Protein AF-A0A355EZF7-F1 (afdb_monomer_lite)

pLDDT: mean 88.78, std 12.79, range [37.41, 97.69]

Structure (mmCIF, N/CA/C/O backbone):
data_AF-A0A355EZF7-F1
#
_entry.id   AF-A0A355EZF7-F1
#
loop_
_atom_site.group_PDB
_atom_site.id
_atom_site.type_symbol
_atom_site.label_atom_id
_atom_site.label_alt_id
_atom_site.label_comp_id
_atom_site.label_asym_id
_atom_site.label_entity_id
_atom_site.label_seq_id
_atom_site.pdbx_PDB_ins_code
_atom_site.Cartn_x
_atom_site.Cartn_y
_atom_site.Cartn_z
_atom_site.occupancy
_atom_site.B_iso_or_equiv
_atom_site.auth_seq_id
_atom_site.auth_comp_id
_atom_site.auth_asym_id
_atom_site.auth_atom_id
_atom_site.pdbx_PDB_model_num
ATOM 1 N N . MET A 1 1 ? -39.436 -15.040 26.594 1.00 37.41 1 MET A N 1
ATOM 2 C CA . MET A 1 1 ? -39.211 -13.764 25.882 1.00 37.41 1 MET A CA 1
ATOM 3 C C . MET A 1 1 ? -37.804 -13.300 26.234 1.00 37.41 1 MET A C 1
ATOM 5 O O . MET A 1 1 ? -37.609 -12.736 27.299 1.00 37.41 1 MET A O 1
ATOM 9 N N . VAL A 1 2 ? -36.809 -13.663 25.421 1.00 39.50 2 VAL A N 1
ATOM 10 C CA . VAL A 1 2 ? -35.401 -13.315 25.671 1.00 39.50 2 VAL A CA 1
ATOM 11 C C . VAL A 1 2 ? -35.146 -11.965 25.011 1.00 39.50 2 VAL A C 1
ATOM 13 O O . VAL A 1 2 ? -35.107 -11.873 23.787 1.00 39.50 2 VAL A O 1
ATOM 16 N N . ARG A 1 3 ? -35.019 -10.908 25.816 1.00 39.41 3 ARG A N 1
ATOM 17 C CA . ARG A 1 3 ? -34.420 -9.651 25.362 1.00 39.41 3 ARG A CA 1
ATOM 18 C C . ARG A 1 3 ? -32.911 -9.886 25.283 1.00 39.41 3 ARG A C 1
ATOM 20 O O . ARG A 1 3 ? -32.218 -9.724 26.275 1.00 39.41 3 ARG A O 1
ATOM 27 N N . SER A 1 4 ? -32.422 -10.337 24.130 1.00 43.06 4 SER A N 1
ATOM 28 C CA . SER A 1 4 ? -31.000 -10.213 23.793 1.00 43.06 4 SER A CA 1
ATOM 29 C C . SER A 1 4 ? -30.785 -8.738 23.464 1.00 43.06 4 SER A C 1
ATOM 31 O O . SER A 1 4 ? -31.175 -8.289 22.386 1.00 43.06 4 SER A O 1
ATOM 33 N N . SER A 1 5 ? -30.307 -7.960 24.437 1.00 43.81 5 SER A N 1
ATOM 34 C CA . SER A 1 5 ? -29.975 -6.556 24.210 1.00 43.81 5 SER A CA 1
ATOM 35 C C . SER A 1 5 ? -28.772 -6.488 23.269 1.00 43.81 5 SER A C 1
ATOM 37 O O . SER A 1 5 ? -27.813 -7.252 23.369 1.00 43.81 5 SER A O 1
ATOM 39 N N . SER A 1 6 ? -28.835 -5.572 22.312 1.00 50.47 6 SER A N 1
ATOM 40 C CA . SER A 1 6 ? -27.721 -5.200 21.439 1.00 50.47 6 SER A CA 1
ATOM 41 C C . SER A 1 6 ? -26.528 -4.608 22.202 1.00 50.47 6 SER A C 1
ATOM 43 O O . SER A 1 6 ? -25.460 -4.463 21.618 1.00 50.47 6 SER A O 1
ATOM 45 N N . GLU A 1 7 ? -26.705 -4.279 23.483 1.00 47.94 7 GLU A N 1
ATOM 46 C CA . GLU A 1 7 ? -25.700 -3.669 24.360 1.00 47.94 7 GLU A CA 1
ATOM 47 C C . GLU A 1 7 ? -24.604 -4.666 24.779 1.00 47.94 7 GLU A C 1
ATOM 49 O O . GLU A 1 7 ? -23.436 -4.295 24.817 1.00 47.94 7 GLU A O 1
ATOM 54 N N . ASP A 1 8 ? -24.932 -5.955 24.937 1.00 47.62 8 ASP A N 1
ATOM 55 C CA . ASP A 1 8 ? -23.973 -7.001 25.349 1.00 47.62 8 ASP A CA 1
ATOM 56 C C . ASP A 1 8 ? -22.977 -7.414 24.244 1.00 47.62 8 ASP A C 1
ATOM 58 O O . ASP A 1 8 ? -22.023 -8.149 24.488 1.00 47.62 8 ASP A O 1
ATOM 62 N N . ARG A 1 9 ? -23.172 -6.966 22.993 1.00 55.12 9 ARG A N 1
ATOM 63 C CA . ARG A 1 9 ? -22.265 -7.308 21.877 1.00 55.12 9 ARG A CA 1
ATOM 64 C C . ARG A 1 9 ? -2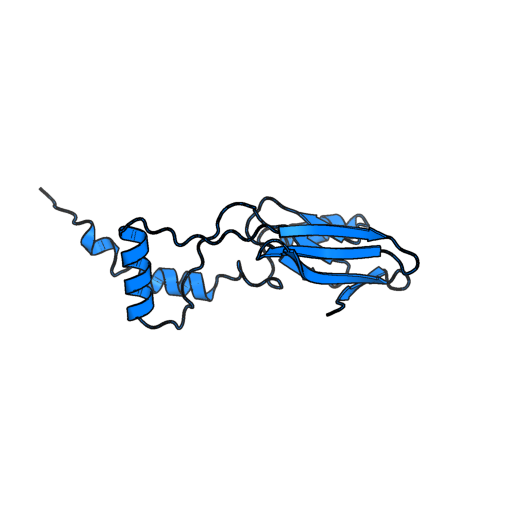1.055 -6.381 21.773 1.00 55.12 9 ARG A C 1
ATOM 66 O O . ARG A 1 9 ? -20.124 -6.718 21.051 1.00 55.12 9 ARG A O 1
ATOM 73 N N . GLY A 1 10 ? -21.078 -5.225 22.439 1.00 54.84 10 GLY A N 1
ATOM 74 C CA . GLY A 1 10 ? -20.039 -4.196 22.332 1.00 54.84 10 GLY A CA 1
ATOM 75 C C . GLY A 1 10 ? -18.798 -4.464 23.183 1.00 54.84 10 GLY A C 1
ATOM 76 O O . GLY A 1 10 ? -17.680 -4.230 22.727 1.00 54.84 10 GLY A O 1
ATOM 77 N N . GLU A 1 11 ? -18.979 -4.976 24.404 1.00 56.78 11 GLU A N 1
ATOM 78 C CA . GLU A 1 11 ? -17.884 -5.087 25.380 1.00 56.78 11 GLU A CA 1
ATOM 79 C C . GLU A 1 11 ? -16.834 -6.148 24.999 1.00 56.78 11 GLU A C 1
ATOM 81 O O . GLU A 1 11 ? -15.650 -5.970 25.275 1.00 56.78 11 GLU A O 1
ATOM 86 N N . ASP A 1 12 ? -17.227 -7.188 24.257 1.00 78.50 12 ASP A N 1
ATOM 87 C CA . ASP A 1 12 ? -16.329 -8.258 23.786 1.00 78.50 12 ASP A CA 1
ATOM 88 C C . ASP A 1 12 ? -15.690 -7.963 22.404 1.00 78.50 12 ASP A C 1
ATOM 90 O O . ASP A 1 12 ? -14.929 -8.767 21.858 1.00 78.50 12 ASP A O 1
ATOM 94 N N . LEU A 1 13 ? -15.982 -6.799 21.800 1.00 89.56 13 LEU A N 1
ATOM 95 C CA . LEU A 1 13 ? -15.416 -6.410 20.499 1.00 89.56 13 LEU A CA 1
ATOM 96 C C . LEU A 1 13 ? -14.044 -5.753 20.620 1.00 89.56 13 LEU A C 1
ATOM 98 O O . LEU A 1 13 ? -13.194 -6.005 19.768 1.00 89.56 13 LEU A O 1
ATOM 102 N N . ILE A 1 14 ? -13.801 -4.942 21.655 1.00 93.44 14 ILE A N 1
ATOM 103 C CA . ILE A 1 14 ? -12.529 -4.211 21.799 1.00 93.44 14 ILE A CA 1
ATOM 104 C C . ILE A 1 14 ? -11.326 -5.170 21.828 1.00 93.44 14 ILE A C 1
ATOM 106 O O . ILE A 1 14 ? -10.391 -4.941 21.060 1.00 93.44 14 ILE A O 1
ATOM 110 N N . PRO A 1 15 ? -11.319 -6.267 22.615 1.00 93.56 15 PRO A N 1
ATOM 111 C CA . PRO A 1 15 ? -10.195 -7.204 22.605 1.00 93.56 15 PRO A CA 1
ATOM 112 C C . PRO A 1 15 ? -9.951 -7.836 21.226 1.00 93.56 15 PRO A C 1
ATOM 114 O O . PRO A 1 15 ? -8.805 -7.952 20.796 1.00 93.56 15 PRO A O 1
ATOM 117 N N . ARG A 1 16 ? -11.020 -8.189 20.496 1.00 92.75 16 ARG A N 1
ATOM 118 C CA . ARG A 1 16 ? -10.919 -8.783 19.151 1.00 92.75 16 ARG A CA 1
ATOM 119 C C . ARG A 1 16 ? -10.413 -7.782 18.120 1.00 92.75 16 ARG A C 1
ATOM 121 O O . ARG A 1 16 ? -9.537 -8.110 17.332 1.00 92.75 16 ARG A O 1
ATOM 128 N N . LEU A 1 17 ? -10.933 -6.557 18.136 1.00 93.38 17 LEU A N 1
ATOM 129 C CA . LEU A 1 17 ? -10.493 -5.499 17.228 1.00 93.38 17 LEU A CA 1
ATOM 130 C C . LEU A 1 17 ? -9.053 -5.067 17.510 1.00 93.38 17 LEU A C 1
ATOM 132 O O . LEU A 1 17 ? -8.329 -4.765 16.568 1.00 93.38 17 LEU A O 1
ATOM 136 N N . ARG A 1 18 ? -8.605 -5.107 18.771 1.00 94.69 18 ARG A N 1
ATOM 137 C CA . ARG A 1 18 ? -7.191 -4.919 19.121 1.00 94.69 18 ARG A CA 1
ATOM 138 C C . ARG A 1 18 ? -6.304 -5.999 18.523 1.00 94.69 18 ARG A C 1
ATOM 140 O O . ARG A 1 18 ? -5.246 -5.666 18.004 1.00 94.69 18 ARG A O 1
ATOM 147 N N . GLN A 1 19 ? -6.732 -7.261 18.573 1.00 93.69 19 GLN A N 1
ATOM 148 C CA . GLN A 1 19 ? -6.001 -8.347 17.923 1.00 93.69 19 GLN A CA 1
ATOM 149 C C . GLN A 1 19 ? -5.928 -8.127 16.408 1.00 93.69 19 GLN A C 1
ATOM 151 O O . GLN A 1 19 ? -4.841 -8.183 15.844 1.00 93.69 19 GLN A O 1
ATOM 156 N N . VAL A 1 20 ? -7.057 -7.797 15.768 1.00 92.44 20 VAL A N 1
ATOM 157 C CA . VAL A 1 20 ? -7.081 -7.480 14.332 1.00 92.44 20 VAL A CA 1
ATOM 158 C C . VAL A 1 20 ? -6.144 -6.315 14.021 1.00 92.44 20 VAL A C 1
ATOM 160 O O . VAL A 1 20 ? -5.318 -6.451 13.137 1.00 92.44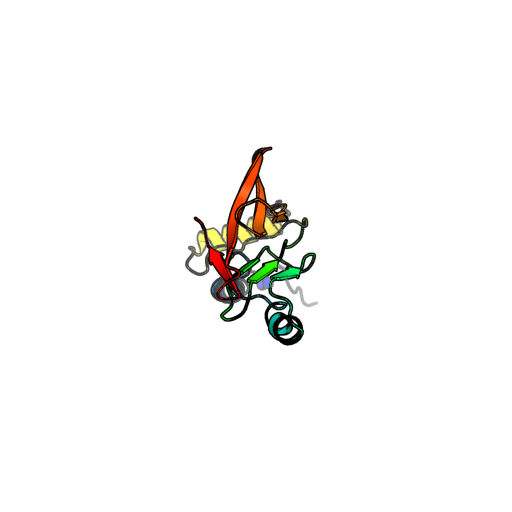 20 VAL A O 1
ATOM 163 N N . SER A 1 21 ? -6.207 -5.211 14.771 1.00 92.81 21 SER A N 1
ATOM 164 C CA . SER A 1 21 ? -5.326 -4.045 14.595 1.00 92.81 21 SER A CA 1
ATOM 165 C C . SER A 1 21 ? -3.842 -4.387 14.783 1.00 92.81 21 SER A C 1
ATOM 167 O O . SER A 1 21 ? -2.995 -3.881 14.056 1.00 92.81 21 SER A O 1
ATOM 169 N N . ALA A 1 22 ? -3.506 -5.289 15.712 1.00 91.62 22 ALA A N 1
ATOM 170 C CA . ALA A 1 22 ? -2.126 -5.732 15.923 1.00 91.62 22 ALA A CA 1
ATOM 171 C C . ALA A 1 22 ? -1.573 -6.554 14.746 1.00 91.62 22 ALA A C 1
ATOM 173 O O . ALA A 1 22 ? -0.366 -6.564 14.516 1.00 91.62 22 ALA A O 1
ATOM 174 N N . GLU A 1 23 ? -2.449 -7.252 14.027 1.00 89.19 23 GLU A N 1
ATOM 175 C CA . GLU A 1 23 ? -2.113 -8.079 12.865 1.00 89.19 23 GLU A CA 1
ATOM 176 C C . GLU A 1 23 ? -2.346 -7.334 11.533 1.00 89.19 23 GLU A C 1
ATOM 178 O O . GLU A 1 23 ? -1.909 -7.797 10.474 1.00 89.19 23 GLU A O 1
ATOM 183 N N . ASP A 1 24 ? -3.025 -6.181 11.564 1.00 84.56 24 ASP A N 1
ATOM 184 C CA . ASP A 1 24 ? -3.448 -5.445 10.378 1.00 84.56 24 ASP A CA 1
ATOM 185 C C . ASP A 1 24 ? -2.286 -4.682 9.737 1.00 84.56 24 ASP A C 1
ATOM 187 O O . ASP A 1 24 ? -2.014 -3.515 10.011 1.00 84.56 24 ASP A O 1
ATOM 191 N N . GLY A 1 25 ? -1.626 -5.345 8.794 1.00 82.56 25 GLY A N 1
ATOM 192 C CA . GLY A 1 25 ? -0.661 -4.715 7.901 1.00 82.56 25 GLY A CA 1
ATOM 193 C C . GLY A 1 25 ? -1.299 -3.932 6.752 1.00 82.56 25 GLY A C 1
ATOM 194 O O . GLY A 1 25 ? -0.568 -3.514 5.856 1.00 82.56 25 GLY A O 1
ATOM 195 N N . SER A 1 26 ? -2.628 -3.750 6.681 1.00 84.88 26 SER A N 1
ATOM 196 C CA . SER A 1 26 ? -3.288 -3.163 5.500 1.00 84.88 26 SER A CA 1
ATOM 197 C C . SER A 1 26 ? -2.741 -1.782 5.158 1.00 84.88 26 SER A C 1
ATOM 199 O O . SER A 1 26 ? -2.447 -1.528 3.992 1.00 84.88 26 SER A O 1
ATOM 201 N N . PHE A 1 27 ? -2.508 -0.928 6.153 1.00 87.31 27 PHE A N 1
ATOM 202 C CA . PHE A 1 27 ? -2.012 0.434 5.934 1.00 87.31 27 PHE A CA 1
ATOM 203 C C . PHE A 1 27 ? -0.482 0.557 5.892 1.00 87.31 27 PHE A C 1
ATOM 205 O O . PHE A 1 27 ? 0.020 1.627 5.541 1.00 87.31 27 PHE A O 1
ATOM 212 N N . ASP A 1 28 ? 0.260 -0.515 6.184 1.00 91.25 28 ASP A N 1
ATOM 213 C CA . ASP A 1 28 ? 1.703 -0.548 5.950 1.00 91.25 28 ASP A CA 1
ATOM 214 C C . ASP A 1 28 ? 1.973 -0.732 4.454 1.00 91.25 28 ASP A C 1
ATOM 216 O O . ASP A 1 28 ? 1.638 -1.753 3.849 1.00 91.25 28 ASP A O 1
ATOM 220 N N . LEU A 1 29 ? 2.594 0.273 3.845 1.00 93.00 29 LEU A N 1
ATOM 221 C CA . LEU A 1 29 ? 2.903 0.289 2.421 1.00 93.00 29 LEU A CA 1
ATOM 222 C C . LEU A 1 29 ? 3.861 -0.837 2.007 1.00 93.00 29 LEU A C 1
ATOM 224 O O . LEU A 1 29 ? 3.807 -1.288 0.863 1.00 93.00 29 LEU A O 1
ATOM 228 N N . PHE A 1 30 ? 4.727 -1.278 2.918 1.00 94.19 30 PHE A N 1
ATOM 229 C CA . PHE A 1 30 ? 5.808 -2.226 2.647 1.00 94.19 30 PHE A CA 1
ATOM 230 C C . PHE A 1 30 ? 5.517 -3.630 3.184 1.00 94.19 30 PHE A C 1
ATOM 232 O O . PHE A 1 30 ? 6.311 -4.540 2.954 1.00 94.19 30 PHE A O 1
ATOM 239 N N . ALA A 1 31 ? 4.382 -3.832 3.856 1.00 92.56 31 ALA A N 1
ATOM 240 C CA . ALA A 1 31 ? 3.936 -5.156 4.269 1.00 92.56 31 ALA A CA 1
ATOM 241 C C . ALA A 1 31 ? 3.357 -5.947 3.082 1.00 92.56 31 ALA A C 1
ATOM 243 O O . ALA A 1 31 ? 2.695 -5.366 2.217 1.00 92.56 31 ALA A O 1
ATOM 244 N N . PRO A 1 32 ? 3.533 -7.278 3.041 1.00 91.88 32 PRO A N 1
ATOM 245 C CA . PRO A 1 32 ? 2.859 -8.116 2.058 1.00 91.88 32 PRO A CA 1
ATOM 246 C C . PRO A 1 32 ? 1.332 -8.064 2.224 1.00 91.88 32 PRO A C 1
ATOM 248 O O . PRO A 1 32 ? 0.800 -7.817 3.304 1.00 91.88 32 PRO A O 1
ATOM 251 N N . ASP A 1 33 ? 0.620 -8.343 1.138 1.00 91.00 33 ASP A N 1
ATOM 252 C CA . ASP A 1 33 ? -0.834 -8.506 1.105 1.00 91.00 33 ASP A CA 1
ATOM 253 C C . ASP A 1 33 ? -1.238 -9.894 0.577 1.00 91.00 33 ASP A C 1
ATOM 255 O O . ASP A 1 33 ? -0.409 -10.721 0.188 1.00 91.00 33 ASP A O 1
ATOM 259 N N . ALA A 1 34 ? -2.547 -10.155 0.521 1.00 89.00 34 ALA A N 1
ATOM 260 C CA . ALA A 1 34 ? -3.085 -11.417 0.011 1.00 89.00 34 ALA A CA 1
ATOM 261 C C . ALA A 1 34 ? -2.696 -11.713 -1.452 1.00 89.00 34 ALA A C 1
ATOM 263 O O . ALA A 1 34 ? -2.688 -12.876 -1.861 1.00 89.00 34 ALA A O 1
ATOM 264 N N . CYS A 1 35 ? -2.379 -10.681 -2.236 1.00 90.81 35 CYS A N 1
ATOM 265 C CA . CYS A 1 35 ? -2.003 -10.788 -3.640 1.00 90.81 35 CYS A CA 1
ATOM 266 C C . CYS A 1 35 ? -0.506 -11.072 -3.828 1.00 90.81 35 CYS A C 1
ATOM 268 O O . CYS A 1 35 ? -0.126 -11.719 -4.806 1.00 90.81 35 CYS A O 1
ATOM 270 N N . THR A 1 36 ? 0.327 -10.694 -2.856 1.00 92.12 36 THR A N 1
ATOM 271 C CA . THR A 1 36 ? 1.785 -10.883 -2.866 1.00 92.12 36 THR A CA 1
ATOM 272 C C . THR A 1 36 ? 2.176 -12.340 -3.133 1.00 92.12 36 THR A C 1
ATOM 274 O O . THR A 1 36 ? 3.122 -12.603 -3.872 1.00 92.12 36 THR A O 1
ATOM 277 N N . ARG A 1 37 ? 1.397 -13.309 -2.630 1.00 93.06 37 ARG A N 1
ATOM 278 C CA . ARG A 1 37 ? 1.637 -14.750 -2.848 1.00 93.06 37 ARG A CA 1
ATOM 279 C C . ARG A 1 37 ? 1.635 -15.182 -4.320 1.00 93.06 37 ARG A C 1
ATOM 281 O O . ARG A 1 37 ? 2.201 -16.219 -4.645 1.00 93.06 37 ARG A O 1
ATOM 288 N N . TRP A 1 38 ? 0.985 -14.424 -5.204 1.00 93.31 38 TRP A N 1
ATOM 289 C CA . TRP A 1 38 ? 0.906 -14.732 -6.635 1.00 93.31 38 TRP A CA 1
ATOM 290 C C . TRP A 1 38 ? 2.030 -14.089 -7.443 1.00 93.31 38 TRP A C 1
ATOM 292 O O . TRP A 1 38 ? 2.250 -14.479 -8.585 1.00 93.31 38 TRP A O 1
ATOM 302 N N . VAL A 1 39 ? 2.748 -13.120 -6.872 1.00 95.12 39 VAL A N 1
ATOM 303 C CA . VAL A 1 39 ? 3.784 -12.364 -7.581 1.00 95.12 39 VAL A CA 1
ATOM 304 C C . VAL A 1 39 ? 4.900 -13.264 -8.134 1.00 95.12 39 VAL A C 1
ATOM 306 O O . VAL A 1 39 ? 5.208 -13.109 -9.319 1.00 95.12 39 VAL A O 1
ATOM 309 N N . PRO A 1 40 ? 5.444 -14.254 -7.388 1.00 95.25 40 PRO A N 1
ATOM 310 C CA . PRO A 1 40 ? 6.488 -15.141 -7.911 1.00 95.25 40 PRO A CA 1
ATOM 311 C C . PRO A 1 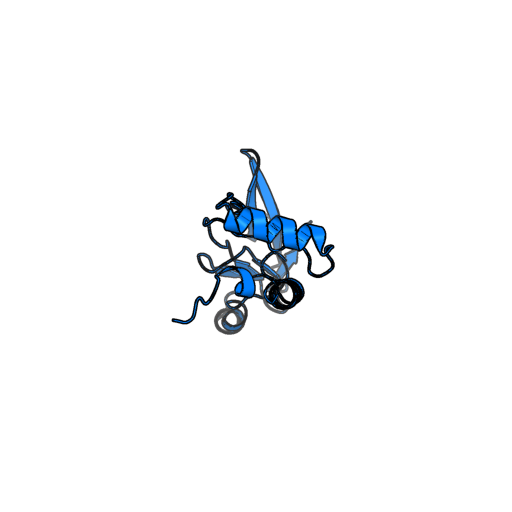40 ? 6.120 -15.821 -9.237 1.00 95.25 40 PRO A C 1
ATOM 313 O O . PRO A 1 40 ? 6.956 -15.920 -10.127 1.00 95.25 40 PRO A O 1
ATOM 316 N N . LEU A 1 41 ? 4.843 -16.174 -9.436 1.00 95.81 41 LEU A N 1
ATOM 317 C CA . LEU A 1 41 ? 4.351 -16.806 -10.666 1.00 95.81 41 LEU A CA 1
ATOM 318 C C . LEU A 1 41 ? 4.601 -15.958 -11.928 1.00 95.81 41 LEU A C 1
ATOM 320 O O . LEU A 1 41 ? 4.828 -16.507 -13.012 1.00 95.81 41 LEU A O 1
ATOM 324 N N . PHE A 1 42 ? 4.499 -14.634 -11.798 1.00 96.12 42 PHE A N 1
ATOM 325 C CA . PHE A 1 42 ? 4.738 -13.684 -12.885 1.00 96.12 42 PHE A CA 1
ATOM 326 C C . PHE A 1 42 ? 6.232 -13.421 -13.069 1.00 96.12 42 PHE A C 1
ATOM 328 O O . PHE A 1 42 ? 6.706 -13.362 -14.204 1.00 96.12 42 PHE A O 1
ATOM 335 N N . LEU A 1 43 ? 6.973 -13.316 -11.963 1.00 94.12 43 LEU A N 1
ATOM 336 C CA . LEU A 1 43 ? 8.422 -13.109 -11.983 1.00 94.12 43 LEU A CA 1
ATOM 337 C C . LEU A 1 43 ? 9.148 -14.290 -12.642 1.00 94.12 43 LEU A C 1
ATOM 339 O O . LEU A 1 43 ? 10.008 -14.098 -13.500 1.00 94.12 43 LEU A O 1
ATOM 343 N N . ASP A 1 44 ? 8.722 -15.518 -12.345 1.00 94.56 44 ASP A N 1
ATOM 344 C CA . ASP A 1 44 ? 9.249 -16.740 -12.962 1.00 94.56 44 ASP A CA 1
ATOM 345 C C . ASP A 1 44 ? 8.951 -16.830 -14.468 1.00 94.56 44 ASP A C 1
ATOM 347 O O . ASP A 1 44 ? 9.623 -17.558 -15.198 1.00 94.56 44 ASP A O 1
ATOM 351 N N . ARG A 1 45 ? 7.975 -16.057 -14.961 1.00 95.62 45 ARG A N 1
ATOM 352 C CA . ARG A 1 45 ? 7.658 -15.912 -16.393 1.00 95.62 45 ARG A CA 1
ATOM 353 C C . ARG A 1 45 ? 8.375 -14.736 -17.060 1.00 95.62 45 ARG A C 1
ATOM 355 O O . ARG A 1 45 ? 8.090 -14.432 -18.216 1.00 95.62 45 ARG A O 1
ATOM 362 N N . GLY A 1 46 ? 9.311 -14.096 -16.361 1.00 93.69 46 GLY A N 1
ATOM 363 C CA . GLY A 1 46 ? 10.160 -13.036 -16.901 1.00 93.69 46 GLY A CA 1
ATOM 364 C C . GLY A 1 46 ? 9.621 -11.620 -16.716 1.00 93.69 46 GLY A C 1
ATOM 365 O O . GLY A 1 46 ? 10.182 -10.694 -17.300 1.00 93.69 46 GLY A O 1
ATOM 366 N N . ALA A 1 47 ? 8.563 -11.425 -15.923 1.00 95.06 47 ALA A N 1
ATOM 367 C CA . ALA A 1 47 ? 8.178 -10.084 -15.498 1.00 95.06 47 ALA A CA 1
ATOM 368 C C . ALA A 1 47 ? 9.185 -9.544 -14.471 1.00 95.06 47 ALA A C 1
ATOM 370 O O . ALA A 1 47 ? 9.614 -10.271 -13.583 1.00 95.06 47 ALA A O 1
ATOM 371 N N . ASP A 1 48 ? 9.513 -8.255 -14.555 1.00 95.06 48 ASP A N 1
ATOM 372 C CA . ASP A 1 48 ? 10.341 -7.573 -13.547 1.00 95.06 48 ASP A CA 1
ATOM 373 C C . ASP A 1 48 ? 9.504 -6.662 -12.634 1.00 95.06 48 ASP A C 1
ATOM 375 O O . ASP A 1 48 ? 9.955 -6.265 -11.563 1.00 95.06 48 ASP A O 1
ATOM 379 N N . LEU A 1 49 ? 8.284 -6.317 -13.052 1.00 97.00 49 LEU A N 1
ATOM 380 C CA . LEU A 1 49 ? 7.331 -5.479 -12.326 1.00 97.00 49 LEU A CA 1
ATOM 381 C C . LEU A 1 49 ? 5.937 -6.093 -12.440 1.00 97.00 49 LEU A C 1
ATOM 383 O O . LEU A 1 49 ? 5.455 -6.346 -13.544 1.00 97.00 49 LEU A O 1
ATOM 387 N N . VAL A 1 50 ? 5.279 -6.280 -11.301 1.00 96.94 50 VAL A N 1
ATOM 388 C CA . VAL A 1 50 ? 3.885 -6.713 -11.215 1.00 96.94 50 VAL A CA 1
ATOM 389 C C . VAL A 1 50 ? 3.074 -5.588 -10.597 1.00 96.94 50 VAL A C 1
ATOM 391 O O . VAL A 1 50 ? 3.338 -5.168 -9.472 1.00 96.94 50 VAL A O 1
ATOM 394 N N . VAL A 1 51 ? 2.085 -5.105 -11.347 1.00 96.44 51 VAL A N 1
ATOM 395 C CA . VAL A 1 51 ? 1.141 -4.088 -10.885 1.00 96.44 51 VAL A CA 1
ATOM 396 C C . VAL A 1 51 ? -0.225 -4.730 -10.707 1.00 96.44 51 VAL A C 1
ATOM 398 O O . VAL A 1 51 ? -0.751 -5.340 -11.637 1.00 96.44 51 VAL A O 1
ATOM 401 N N . MET A 1 52 ? -0.801 -4.580 -9.520 1.00 94.31 52 MET A N 1
ATOM 402 C CA . MET A 1 52 ? -2.177 -4.964 -9.216 1.00 94.31 52 MET A CA 1
ATOM 403 C C . MET A 1 52 ? -2.973 -3.756 -8.721 1.00 94.31 52 MET A C 1
ATOM 405 O O . MET A 1 52 ? -2.420 -2.691 -8.449 1.00 94.31 52 MET A O 1
ATOM 409 N N . GLY A 1 53 ? -4.286 -3.921 -8.631 1.00 88.38 53 GLY A N 1
ATOM 410 C CA . GLY A 1 53 ? -5.203 -2.918 -8.106 1.00 88.38 53 GLY A CA 1
ATOM 411 C C . GLY A 1 53 ? -6.520 -3.566 -7.707 1.00 88.38 53 GLY A C 1
ATOM 412 O O . GLY A 1 53 ? -6.657 -4.787 -7.785 1.00 88.38 53 GLY A O 1
ATOM 413 N N . HIS A 1 54 ? -7.494 -2.751 -7.299 1.00 79.06 54 HIS A N 1
ATOM 414 C CA . HIS A 1 54 ? -8.849 -3.150 -6.886 1.00 79.06 54 HIS A CA 1
ATOM 415 C C . HIS A 1 54 ? -8.928 -3.928 -5.556 1.00 79.06 54 HIS A C 1
ATOM 417 O O . HIS A 1 54 ? -9.951 -3.873 -4.875 1.00 79.06 54 HIS A O 1
ATOM 423 N N . THR A 1 55 ? -7.860 -4.607 -5.136 1.00 67.62 55 THR A N 1
ATOM 424 C CA . THR A 1 55 ? -7.868 -5.538 -4.001 1.00 67.62 55 THR A CA 1
ATOM 425 C C . THR A 1 55 ? -7.162 -4.965 -2.766 1.00 67.62 55 THR A C 1
ATOM 427 O O . THR A 1 55 ? -6.019 -5.325 -2.495 1.00 67.62 55 THR A O 1
ATOM 430 N N . HIS A 1 56 ? -7.873 -4.136 -1.989 1.00 75.88 56 HIS A N 1
ATOM 431 C CA . HIS A 1 56 ? -7.487 -3.605 -0.660 1.00 75.88 56 HIS A CA 1
ATOM 432 C C . HIS A 1 56 ? -6.697 -2.281 -0.668 1.00 75.88 56 HIS A C 1
ATOM 434 O O . HIS A 1 56 ? -7.031 -1.367 -1.415 1.00 75.88 56 HIS A O 1
ATOM 440 N N . ALA A 1 57 ? -5.722 -2.138 0.233 1.00 88.31 57 ALA A N 1
ATOM 441 C CA . ALA A 1 57 ? -4.882 -0.963 0.412 1.00 88.31 57 ALA A CA 1
ATOM 442 C C . ALA A 1 57 ? -3.653 -0.995 -0.510 1.00 88.31 57 ALA A C 1
ATOM 444 O O . ALA A 1 57 ? -3.246 -2.049 -0.999 1.00 88.31 57 ALA A O 1
ATOM 445 N N . ALA A 1 58 ? -3.073 0.176 -0.754 1.00 94.75 58 ALA A N 1
ATOM 446 C CA . ALA A 1 58 ? -1.936 0.326 -1.649 1.00 94.75 58 ALA A CA 1
ATOM 447 C C . ALA A 1 58 ? -0.662 -0.313 -1.074 1.00 94.75 58 ALA A C 1
ATOM 449 O O . ALA A 1 58 ? -0.407 -0.201 0.125 1.00 94.75 58 ALA A O 1
ATOM 450 N N . LYS A 1 59 ? 0.147 -0.944 -1.934 1.00 95.75 59 LYS A N 1
ATOM 451 C CA . LYS A 1 59 ? 1.385 -1.652 -1.562 1.00 95.75 59 LYS A CA 1
ATOM 452 C C . LYS A 1 59 ? 2.534 -1.300 -2.490 1.00 95.75 59 LYS A C 1
ATOM 454 O O . LYS A 1 59 ? 2.337 -1.113 -3.690 1.00 95.75 59 LYS A O 1
ATOM 459 N N . ALA A 1 60 ? 3.735 -1.252 -1.933 1.00 96.69 60 ALA A N 1
ATOM 460 C CA . ALA A 1 60 ? 4.975 -1.041 -2.655 1.00 96.69 60 ALA A CA 1
ATOM 461 C C . ALA A 1 60 ? 6.065 -1.953 -2.089 1.00 96.69 60 ALA A C 1
ATOM 463 O O . ALA A 1 60 ? 6.849 -1.558 -1.233 1.00 96.69 60 ALA A O 1
ATOM 464 N N . LEU A 1 61 ? 6.101 -3.199 -2.550 1.00 95.19 61 LEU A N 1
ATOM 465 C CA . LEU A 1 61 ? 6.964 -4.233 -1.994 1.00 95.19 61 LEU A CA 1
ATOM 466 C C . LEU A 1 61 ? 8.119 -4.543 -2.961 1.00 95.19 61 LEU A C 1
ATOM 468 O O . LEU A 1 61 ? 7.891 -5.171 -4.002 1.00 95.19 61 LEU A O 1
ATOM 472 N N . PRO A 1 62 ? 9.362 -4.128 -2.649 1.00 93.62 62 PRO A N 1
ATOM 473 C CA . PRO A 1 62 ? 10.526 -4.628 -3.366 1.00 93.62 62 PRO A CA 1
ATOM 474 C C . PRO A 1 62 ? 10.721 -6.113 -3.039 1.00 93.62 62 PRO A C 1
ATOM 476 O O . PRO A 1 62 ? 10.605 -6.525 -1.886 1.00 93.62 62 PRO A O 1
ATOM 479 N N . LEU A 1 63 ? 11.018 -6.914 -4.058 1.00 91.56 63 LEU A N 1
ATOM 480 C CA . LEU A 1 63 ? 11.274 -8.346 -3.927 1.00 91.56 63 LEU A CA 1
ATOM 481 C C . LEU A 1 63 ? 12.717 -8.640 -4.333 1.00 91.56 63 LEU A C 1
ATOM 483 O O . LEU A 1 63 ? 13.337 -7.851 -5.044 1.00 91.56 63 LEU A O 1
ATOM 487 N N . GLU A 1 64 ? 13.239 -9.804 -3.941 1.00 86.88 64 GLU A N 1
ATOM 488 C CA . GLU A 1 64 ? 14.584 -10.238 -4.354 1.00 86.88 64 GLU A CA 1
ATOM 489 C C . GLU A 1 64 ? 14.760 -10.205 -5.879 1.00 86.88 64 GLU A C 1
ATOM 491 O O . GLU A 1 64 ? 15.836 -9.898 -6.385 1.00 86.88 64 GLU A O 1
ATOM 496 N N . ARG A 1 65 ? 13.685 -10.512 -6.617 1.00 86.81 65 ARG A N 1
ATOM 497 C CA . ARG A 1 65 ? 13.667 -10.573 -8.081 1.00 86.81 65 ARG A CA 1
ATOM 498 C C . ARG A 1 65 ? 12.473 -9.819 -8.654 1.00 86.81 65 ARG A C 1
ATOM 500 O O . ARG A 1 65 ? 11.570 -10.431 -9.204 1.00 86.81 65 ARG A O 1
ATOM 507 N N . GLY A 1 66 ? 12.458 -8.497 -8.516 1.00 94.00 66 GLY A N 1
ATOM 508 C CA . GLY A 1 66 ? 11.462 -7.634 -9.155 1.00 94.00 66 GLY A CA 1
ATOM 509 C C . GLY A 1 66 ? 10.782 -6.674 -8.187 1.00 94.00 66 GLY A C 1
ATOM 510 O O . GLY A 1 66 ? 11.250 -6.440 -7.073 1.00 94.00 66 GLY A O 1
ATOM 511 N N . LEU A 1 67 ? 9.669 -6.098 -8.627 1.00 97.00 67 LEU A N 1
ATOM 512 C CA . LEU A 1 67 ? 8.888 -5.142 -7.848 1.00 97.00 67 LEU A CA 1
ATOM 513 C C . LEU A 1 67 ? 7.404 -5.492 -7.903 1.00 97.00 67 LEU A C 1
ATOM 515 O O . LEU A 1 67 ? 6.858 -5.748 -8.976 1.00 97.00 67 LEU A O 1
ATOM 519 N N . TYR A 1 68 ? 6.751 -5.464 -6.745 1.00 96.94 68 TYR A N 1
ATOM 520 C CA . TYR A 1 68 ? 5.303 -5.553 -6.633 1.00 96.94 68 TYR A CA 1
ATOM 521 C C . TYR A 1 68 ? 4.728 -4.206 -6.207 1.00 96.94 68 TYR A C 1
ATOM 523 O O . TYR A 1 68 ? 5.070 -3.689 -5.144 1.00 96.94 68 TYR A O 1
ATOM 531 N N . LEU A 1 69 ? 3.831 -3.656 -7.024 1.00 97.44 69 LEU A N 1
ATOM 532 C CA . LEU A 1 69 ? 3.028 -2.494 -6.663 1.00 97.44 69 LEU A CA 1
ATOM 533 C C . LEU A 1 69 ? 1.543 -2.867 -6.688 1.00 97.44 69 LEU A C 1
ATOM 535 O O . LEU A 1 69 ? 1.060 -3.457 -7.653 1.00 97.44 69 LEU A O 1
ATOM 539 N N . ASN A 1 70 ? 0.805 -2.469 -5.659 1.00 95.88 70 ASN A N 1
ATOM 540 C CA . ASN A 1 70 ? -0.652 -2.517 -5.631 1.00 95.88 70 ASN A CA 1
ATOM 541 C C . ASN A 1 70 ? -1.173 -1.083 -5.537 1.00 95.88 70 ASN A C 1
ATOM 543 O O . ASN A 1 70 ? -0.830 -0.364 -4.599 1.00 95.88 70 ASN A O 1
ATOM 547 N N . SER A 1 71 ? -2.007 -0.662 -6.486 1.00 95.25 71 SER A N 1
ATOM 548 C CA . SER A 1 71 ? -2.657 0.653 -6.454 1.00 95.25 71 SER A CA 1
ATOM 549 C C . SER A 1 71 ? -3.784 0.744 -5.424 1.00 95.25 71 SER A C 1
ATOM 551 O O . SER A 1 71 ? -4.475 1.752 -5.384 1.00 95.25 71 SER A O 1
ATOM 553 N N . GLY A 1 72 ? -4.056 -0.323 -4.673 1.00 93.00 72 GLY A N 1
ATOM 554 C CA . GLY A 1 72 ? -5.151 -0.392 -3.720 1.00 93.00 72 GLY A CA 1
ATOM 555 C C . GLY A 1 72 ? -6.527 -0.215 -4.368 1.00 93.00 72 GLY A C 1
ATOM 556 O O . GLY A 1 72 ? -6.766 -0.583 -5.524 1.00 93.00 72 GLY A O 1
ATOM 557 N N . SER A 1 73 ? -7.442 0.351 -3.588 1.00 88.75 73 SER A N 1
ATOM 558 C CA . SER A 1 73 ? -8.822 0.646 -3.947 1.00 88.75 73 SER A CA 1
ATOM 559 C C . SER A 1 73 ? -9.086 2.139 -3.799 1.00 88.75 73 SER A C 1
ATOM 561 O O . SER A 1 73 ? -8.489 2.815 -2.967 1.00 88.75 73 SER A O 1
ATOM 563 N N . TRP A 1 74 ? -10.013 2.652 -4.604 1.00 86.94 74 TRP A N 1
ATOM 564 C CA . TRP A 1 74 ? -10.535 4.014 -4.458 1.00 86.94 74 TRP A CA 1
ATOM 565 C C . TRP A 1 74 ? -11.751 4.068 -3.526 1.00 86.94 74 TRP A C 1
ATOM 567 O O . TRP A 1 74 ? -12.329 5.131 -3.304 1.00 86.94 74 TRP A O 1
ATOM 577 N N . GLY A 1 75 ? -12.146 2.916 -2.977 1.00 87.81 75 GLY A N 1
ATOM 578 C CA . GLY A 1 75 ? -13.063 2.853 -1.853 1.00 87.81 75 GLY A CA 1
ATOM 579 C C . GLY A 1 75 ? -12.449 3.477 -0.602 1.00 87.81 75 GLY A C 1
ATOM 580 O O . GLY A 1 75 ? -11.233 3.606 -0.466 1.00 87.81 75 GLY A O 1
ATOM 581 N N . ARG A 1 76 ? -13.317 3.856 0.332 1.00 88.31 76 ARG A N 1
ATOM 582 C CA . ARG A 1 76 ? -12.892 4.384 1.626 1.00 88.31 76 ARG A CA 1
ATOM 583 C C . ARG A 1 76 ? -12.470 3.237 2.525 1.00 88.31 76 ARG A C 1
ATOM 585 O O . ARG A 1 76 ? -13.169 2.227 2.601 1.00 88.31 76 ARG A O 1
ATOM 592 N N . LEU A 1 77 ? -11.342 3.4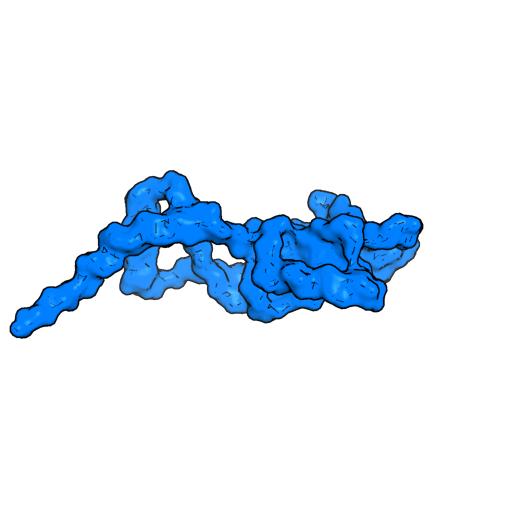02 3.197 1.00 88.44 77 LEU A N 1
ATOM 593 C CA . LEU A 1 77 ? -10.798 2.419 4.123 1.00 88.44 77 LEU A CA 1
ATOM 594 C C . LEU A 1 77 ? -11.056 2.888 5.550 1.00 88.44 77 LEU A C 1
ATOM 596 O O . LEU A 1 77 ? -10.882 4.063 5.843 1.00 88.44 77 LEU A O 1
ATOM 600 N N . LEU A 1 78 ? -11.475 1.983 6.428 1.00 91.12 78 LEU A N 1
ATOM 601 C CA . LEU A 1 78 ? -11.691 2.286 7.839 1.00 91.12 78 LEU A CA 1
ATOM 602 C C . LEU A 1 78 ? -10.431 1.904 8.626 1.00 91.12 78 LEU A C 1
ATOM 604 O O . LEU A 1 78 ? -10.224 0.708 8.842 1.00 91.12 78 LEU A O 1
ATOM 608 N N . PRO A 1 79 ? -9.579 2.861 9.031 1.00 90.81 79 PRO A N 1
ATOM 609 C CA . PRO A 1 79 ? -8.470 2.550 9.915 1.00 90.81 79 PRO A CA 1
ATOM 610 C C . PRO A 1 79 ? -9.008 2.190 11.300 1.00 90.81 79 PRO A C 1
ATOM 612 O O . PRO A 1 79 ? -9.866 2.881 11.856 1.00 90.81 79 PRO A O 1
ATOM 615 N N . LEU A 1 80 ? -8.501 1.097 11.861 1.00 93.56 80 LEU A N 1
ATOM 616 C CA . LEU A 1 80 ? -8.704 0.804 13.273 1.00 93.56 80 LEU A CA 1
ATOM 617 C C . LEU A 1 80 ? -7.755 1.674 14.112 1.00 93.56 80 LEU A C 1
ATOM 619 O O . LEU A 1 80 ? -6.653 1.982 13.651 1.00 93.56 80 LEU A O 1
ATOM 623 N N . PRO A 1 81 ? -8.132 2.034 15.353 1.00 95.12 81 PRO A N 1
ATOM 624 C CA . PRO A 1 81 ? -7.170 2.536 16.325 1.00 95.12 81 PRO A CA 1
ATOM 625 C C . PRO A 1 81 ? -5.982 1.579 16.462 1.00 95.12 81 PRO A C 1
ATOM 627 O O . PRO A 1 81 ? -6.136 0.363 16.296 1.00 95.12 81 PRO A O 1
ATOM 630 N N . GLU A 1 82 ? -4.805 2.111 16.796 1.00 94.38 82 GLU A N 1
ATOM 631 C CA . GLU A 1 82 ? -3.635 1.278 17.084 1.00 94.38 82 GLU A CA 1
ATOM 632 C C . GLU A 1 82 ? -3.956 0.268 18.196 1.00 94.38 82 GLU A C 1
ATOM 634 O O . GLU A 1 82 ? -4.694 0.557 19.143 1.00 94.38 82 GLU A O 1
ATOM 639 N N . SER A 1 83 ? -3.394 -0.938 18.112 1.00 94.38 83 SER A N 1
ATOM 640 C CA . SER A 1 83 ? -3.677 -2.005 19.082 1.00 94.38 83 SER A CA 1
ATOM 641 C C . SER A 1 83 ? -3.355 -1.596 20.526 1.00 94.38 83 SER A C 1
ATOM 643 O O . SER A 1 83 ? -4.079 -1.972 21.453 1.00 94.38 83 SER A O 1
ATOM 645 N N . ALA A 1 84 ? -2.320 -0.769 20.703 1.00 94.94 84 ALA A N 1
ATOM 646 C CA . ALA A 1 84 ? -1.882 -0.210 21.980 1.00 94.94 84 ALA A CA 1
ATOM 647 C C . ALA A 1 84 ? -2.676 1.032 22.436 1.00 94.94 84 ALA A C 1
ATOM 649 O O . ALA A 1 84 ? -2.432 1.529 23.537 1.00 94.94 84 ALA A O 1
ATOM 650 N N . ALA A 1 85 ? -3.623 1.526 21.630 1.00 96.38 85 ALA A N 1
ATOM 651 C CA . ALA A 1 85 ? -4.450 2.676 21.978 1.00 96.38 85 ALA A CA 1
ATOM 652 C C . ALA 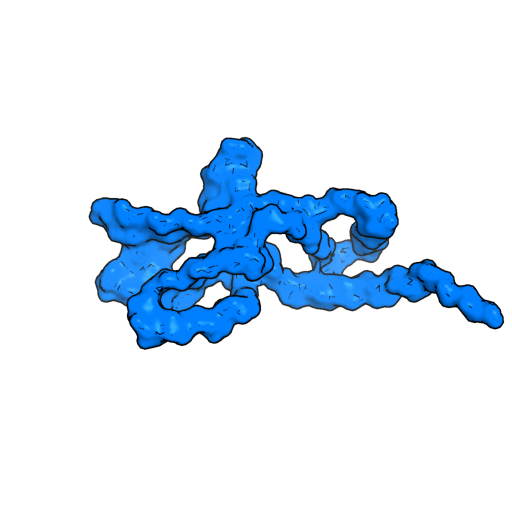A 1 85 ? -5.253 2.428 23.265 1.00 96.38 85 ALA A C 1
ATOM 654 O O . ALA A 1 85 ? -5.649 1.299 23.606 1.00 96.38 85 ALA A O 1
ATOM 655 N N . SER A 1 86 ? -5.512 3.514 23.986 1.00 96.25 86 SER A N 1
ATOM 656 C CA . SER A 1 86 ? -6.217 3.494 25.262 1.00 96.25 86 SER A CA 1
ATOM 657 C C . SER A 1 86 ? -7.631 2.926 25.117 1.00 96.25 86 SER A C 1
ATOM 659 O O . SER A 1 86 ? -8.257 2.973 24.059 1.00 96.25 86 SER A O 1
ATOM 661 N N . GLU A 1 87 ? -8.180 2.382 26.204 1.00 93.94 87 GLU A N 1
ATOM 662 C CA . GLU A 1 87 ? -9.556 1.870 26.188 1.00 93.94 87 GLU A CA 1
ATOM 663 C C . GLU A 1 87 ? -10.581 2.970 25.857 1.00 93.94 87 GLU A C 1
ATOM 665 O O . GLU A 1 87 ? -11.586 2.703 25.201 1.00 93.94 87 GLU A O 1
ATOM 670 N N . GLY A 1 88 ? -10.303 4.216 26.260 1.00 95.25 88 GLY A N 1
ATOM 671 C CA . GLY A 1 88 ? -11.127 5.376 25.925 1.00 95.25 88 GLY A CA 1
ATOM 672 C C . GLY A 1 88 ? -11.189 5.648 24.420 1.00 95.25 88 GLY A C 1
ATOM 673 O O . GLY A 1 88 ? -12.277 5.882 23.901 1.00 95.25 88 GLY A O 1
ATOM 674 N N . GLU A 1 89 ? -10.062 5.550 23.711 1.00 96.06 89 GLU A N 1
ATOM 675 C CA . GLU A 1 89 ? -10.016 5.704 22.247 1.00 96.06 89 GLU A CA 1
ATOM 676 C C . GLU A 1 89 ? -10.823 4.613 21.541 1.00 96.06 89 GLU A C 1
ATOM 678 O O . GLU A 1 89 ? -11.619 4.908 20.652 1.00 96.06 89 GLU A O 1
ATOM 683 N N . TRP A 1 90 ? -10.697 3.362 21.988 1.00 95.19 90 TRP A N 1
ATOM 684 C CA . TRP A 1 90 ? -11.480 2.249 21.447 1.00 95.19 90 TRP A CA 1
ATOM 685 C C . TRP A 1 90 ? -12.985 2.408 21.688 1.00 95.19 90 TRP A C 1
ATOM 687 O O . TRP A 1 90 ? -13.785 2.182 20.778 1.00 95.19 90 TRP A O 1
ATOM 697 N N . LYS A 1 91 ? -13.386 2.830 22.893 1.00 94.19 91 LYS A N 1
ATOM 698 C CA . LYS A 1 91 ? -14.795 3.124 23.204 1.00 94.19 91 LYS A CA 1
ATOM 699 C C . LYS A 1 91 ? -15.324 4.285 22.365 1.00 94.19 91 LYS A C 1
ATOM 701 O O . LYS A 1 91 ? -16.438 4.191 21.857 1.00 94.19 91 LYS A O 1
ATOM 706 N N . GLY A 1 92 ? -14.525 5.337 22.186 1.00 95.00 92 GLY A N 1
ATOM 707 C CA . GLY A 1 92 ? -14.855 6.469 21.320 1.00 95.00 92 GLY A CA 1
ATOM 708 C C . GLY A 1 92 ? -15.074 6.036 19.871 1.00 95.00 92 GLY A C 1
ATOM 709 O O . GLY A 1 92 ? -16.129 6.311 19.308 1.00 95.00 92 GLY A O 1
ATOM 710 N N . PHE A 1 93 ? -14.141 5.264 19.309 1.00 95.06 93 PHE A N 1
ATOM 711 C CA . PHE A 1 93 ? -14.250 4.706 17.959 1.00 95.06 93 PHE A CA 1
ATOM 712 C C . PHE A 1 93 ? -15.536 3.887 17.764 1.00 95.06 93 PHE A C 1
ATOM 714 O O . PHE A 1 93 ? -16.263 4.090 16.792 1.00 95.06 93 PHE A O 1
ATOM 721 N N . LEU A 1 94 ? -15.856 2.983 18.697 1.00 94.19 94 LEU A N 1
ATOM 722 C CA . LEU A 1 94 ? -17.079 2.178 18.619 1.00 94.19 94 LEU A CA 1
ATOM 723 C C . LEU A 1 94 ? -18.349 3.021 18.769 1.00 94.19 94 LEU A C 1
ATOM 725 O O . LEU A 1 94 ? -19.336 2.751 18.084 1.00 94.19 94 LEU A O 1
ATOM 729 N N . ALA A 1 95 ? -18.333 4.037 19.635 1.00 93.69 95 ALA A N 1
ATOM 730 C CA . ALA A 1 95 ? -19.451 4.962 19.789 1.00 93.69 95 ALA A CA 1
ATOM 731 C C . ALA A 1 95 ? -19.697 5.761 18.500 1.00 93.69 95 ALA A C 1
ATOM 733 O O . ALA A 1 95 ? -20.843 5.892 18.069 1.00 93.69 95 ALA A O 1
ATOM 734 N N . ASP A 1 96 ? -18.633 6.231 17.848 1.00 95.00 96 ASP A N 1
ATOM 735 C CA . ASP A 1 96 ? -18.719 6.936 16.570 1.00 95.00 96 ASP A CA 1
ATOM 736 C C . ASP A 1 96 ? -19.220 6.023 15.446 1.00 95.00 96 ASP A C 1
ATOM 738 O O . ASP A 1 96 ? -20.110 6.417 14.687 1.00 95.00 96 ASP A O 1
ATOM 742 N N . LEU A 1 97 ? -18.729 4.780 15.382 1.00 92.56 97 LEU A N 1
ATOM 743 C CA . LEU A 1 97 ? -19.210 3.778 14.430 1.00 92.56 97 LEU A CA 1
ATOM 744 C C . LEU A 1 97 ? -20.701 3.472 14.646 1.00 92.56 97 LEU A C 1
ATOM 746 O O . LEU A 1 97 ? -21.468 3.410 13.686 1.00 92.56 97 LEU A O 1
ATOM 750 N N . HIS A 1 98 ? -21.133 3.323 15.902 1.00 91.81 98 HIS A N 1
ATOM 751 C CA . HIS A 1 98 ? -22.535 3.080 16.249 1.00 91.81 98 HIS A CA 1
ATOM 752 C C . HIS A 1 98 ? -23.436 4.271 15.908 1.00 91.81 98 HIS A C 1
ATOM 754 O O . HIS A 1 98 ? -24.558 4.091 15.438 1.00 91.81 98 HIS A O 1
ATOM 760 N N . ALA A 1 99 ? -22.930 5.491 16.089 1.00 95.12 99 ALA A N 1
ATOM 761 C CA . ALA A 1 99 ? -23.611 6.718 15.697 1.00 95.12 99 ALA A CA 1
ATOM 762 C C . ALA A 1 99 ? -23.649 6.933 14.169 1.00 95.12 99 ALA A C 1
ATOM 764 O O . ALA A 1 99 ? -24.198 7.936 13.714 1.00 95.12 99 ALA A O 1
ATOM 765 N N . GLY A 1 100 ? -23.073 6.021 13.375 1.00 93.44 100 GLY A N 1
ATOM 766 C CA . GLY A 1 100 ? -23.020 6.125 11.919 1.00 93.44 100 GLY A CA 1
ATOM 767 C C . GLY A 1 100 ? -22.120 7.261 11.439 1.00 93.44 100 GLY A C 1
ATOM 768 O O . GLY A 1 100 ? -22.335 7.789 10.347 1.00 93.44 100 GLY A O 1
ATOM 769 N N . ARG A 1 101 ? -21.140 7.673 12.255 1.00 94.06 101 ARG A N 1
ATOM 770 C CA . ARG A 1 101 ? -20.164 8.671 11.830 1.00 94.06 101 ARG A CA 1
ATOM 771 C C . ARG A 1 101 ? -19.286 8.108 10.734 1.00 94.06 101 ARG A C 1
ATOM 773 O O . ARG A 1 101 ? -18.982 6.919 10.661 1.00 94.06 101 ARG A O 1
ATOM 780 N N . ASP A 1 102 ? -18.862 9.020 9.887 1.00 89.81 102 ASP A N 1
ATOM 781 C CA . ASP A 1 102 ? -18.024 8.706 8.762 1.00 89.81 102 ASP A CA 1
ATOM 782 C C . ASP A 1 102 ? -16.550 8.669 9.177 1.00 89.81 102 ASP A C 1
ATOM 784 O O . ASP A 1 102 ? -15.900 9.702 9.321 1.00 89.81 102 ASP A O 1
ATOM 788 N N . LEU A 1 103 ? -16.055 7.455 9.406 1.00 90.94 103 LEU A N 1
ATOM 789 C CA . LEU A 1 103 ? -14.693 7.177 9.865 1.00 90.94 103 LEU A CA 1
ATOM 790 C C . LEU A 1 103 ? -13.775 6.692 8.729 1.00 90.94 103 LEU A C 1
ATOM 792 O O . LEU A 1 103 ? -12.615 6.365 8.960 1.00 90.94 103 LEU A O 1
ATOM 796 N N . GLY A 1 104 ? -14.298 6.588 7.503 1.00 89.81 104 GLY A N 1
ATOM 797 C CA . GLY A 1 104 ? -13.549 6.063 6.368 1.00 89.81 104 GLY A CA 1
ATOM 798 C C . GLY A 1 104 ? -12.637 7.113 5.740 1.00 89.81 104 GLY A C 1
ATOM 799 O O . GLY A 1 104 ? -13.060 8.228 5.444 1.00 89.81 104 GLY A O 1
ATOM 800 N N . GLU A 1 105 ? -11.414 6.738 5.405 1.00 88.50 105 GLU A N 1
ATOM 801 C CA . GLU A 1 105 ? -10.466 7.588 4.695 1.00 88.50 105 GLU A CA 1
ATOM 802 C C . GLU A 1 105 ? -10.410 7.212 3.213 1.00 88.50 105 GLU A C 1
ATOM 804 O O . GLU A 1 105 ? -10.217 6.049 2.852 1.00 88.50 105 GLU A O 1
ATOM 809 N N . ALA A 1 106 ? -10.574 8.202 2.333 1.00 87.56 106 ALA A N 1
ATOM 810 C CA . ALA A 1 106 ? -10.291 8.029 0.914 1.00 87.56 106 ALA A CA 1
ATOM 811 C C . ALA A 1 106 ? -8.788 8.227 0.682 1.00 87.56 106 ALA A C 1
ATOM 813 O O . ALA A 1 106 ? -8.255 9.293 0.976 1.00 87.56 106 ALA A O 1
ATOM 814 N N . ARG A 1 107 ? -8.120 7.209 0.131 1.00 87.88 107 ARG A N 1
ATOM 815 C CA . ARG A 1 107 ? -6.693 7.258 -0.229 1.00 87.88 107 ARG A CA 1
ATOM 816 C C . ARG A 1 107 ? -6.507 6.883 -1.703 1.00 87.88 107 ARG A C 1
ATOM 818 O O . ARG A 1 107 ? -6.015 5.793 -2.010 1.00 87.88 107 ARG A O 1
ATOM 825 N N . PRO A 1 108 ? -6.979 7.735 -2.633 1.00 91.38 108 PRO A N 1
ATOM 826 C CA . PRO A 1 108 ? -6.906 7.475 -4.067 1.00 91.38 108 PRO A CA 1
ATOM 827 C C . PRO A 1 108 ? -5.447 7.351 -4.502 1.00 91.38 108 PRO A C 1
ATOM 829 O O . PRO A 1 108 ? -4.695 8.325 -4.543 1.00 91.38 108 PRO A O 1
ATOM 832 N N . THR A 1 109 ? -5.053 6.129 -4.828 1.00 94.44 109 THR A N 1
ATOM 833 C CA . THR A 1 109 ? -3.686 5.786 -5.211 1.00 94.44 109 THR A CA 1
ATOM 834 C C . THR A 1 109 ? -3.668 5.179 -6.609 1.00 94.44 109 THR A C 1
ATOM 836 O O . THR A 1 109 ? -4.662 4.631 -7.096 1.00 94.44 109 THR A O 1
ATOM 839 N N . TRP A 1 110 ? -2.548 5.341 -7.308 1.00 95.81 110 TRP A N 1
ATOM 840 C CA . TRP A 1 110 ? -2.326 4.764 -8.632 1.00 95.81 110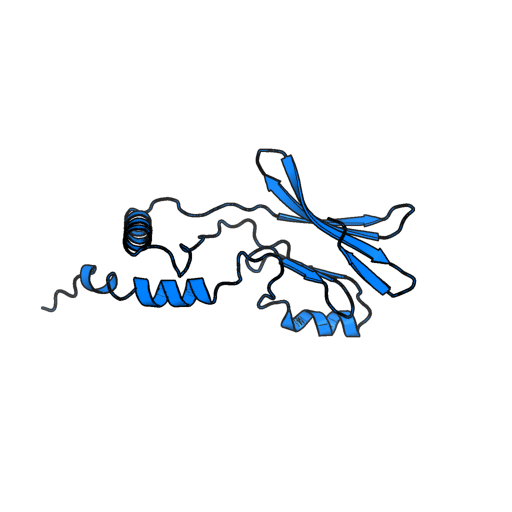 TRP A CA 1
ATOM 841 C C . TRP A 1 110 ? -0.850 4.468 -8.840 1.00 95.81 110 TRP A C 1
ATOM 843 O O . TRP A 1 110 ? 0.022 5.039 -8.187 1.00 95.81 110 TRP A O 1
ATOM 853 N N . VAL A 1 111 ? -0.565 3.577 -9.782 1.00 96.94 111 VAL A N 1
ATOM 854 C CA . VAL A 1 111 ? 0.806 3.280 -10.183 1.00 96.94 111 VAL A CA 1
ATOM 855 C C . VAL A 1 111 ? 1.131 4.038 -11.459 1.00 96.94 111 VAL A C 1
ATOM 857 O O . VAL A 1 111 ? 0.392 3.977 -12.441 1.00 96.94 111 VAL A O 1
ATOM 860 N N . ARG A 1 112 ? 2.257 4.749 -11.449 1.00 97.19 112 ARG A N 1
ATOM 861 C CA . ARG A 1 112 ? 2.815 5.422 -12.620 1.00 97.19 112 ARG A CA 1
ATOM 862 C C . ARG A 1 112 ? 4.084 4.703 -13.055 1.00 97.19 112 ARG A C 1
ATOM 864 O O . ARG A 1 112 ? 5.036 4.629 -12.281 1.00 97.19 112 ARG A O 1
ATOM 871 N N . VAL A 1 113 ? 4.095 4.203 -14.288 1.00 97.12 113 VAL A N 1
ATOM 872 C CA . VAL A 1 113 ? 5.270 3.583 -14.913 1.00 97.12 113 VAL A CA 1
ATOM 873 C C . VAL A 1 113 ? 5.694 4.440 -16.093 1.00 97.12 113 VAL A C 1
ATOM 875 O O . VAL A 1 113 ? 4.903 4.693 -16.997 1.00 97.12 113 VAL A O 1
ATOM 878 N N . GLU A 1 114 ? 6.938 4.897 -16.079 1.00 96.00 114 GLU A N 1
ATOM 879 C CA . GLU A 1 114 ? 7.483 5.806 -17.086 1.00 96.00 114 GLU A CA 1
ATOM 880 C C . GLU A 1 114 ? 8.859 5.320 -17.527 1.00 96.00 114 GLU A C 1
ATOM 882 O O . GLU A 1 114 ? 9.589 4.692 -16.761 1.00 96.00 114 GLU A O 1
ATOM 887 N N . ARG A 1 115 ? 9.235 5.630 -18.766 1.00 93.75 115 ARG A N 1
ATOM 888 C CA . ARG A 1 115 ? 10.574 5.359 -19.287 1.00 93.75 115 ARG A CA 1
ATOM 889 C C . ARG A 1 115 ? 11.220 6.660 -19.724 1.00 93.75 115 ARG A C 1
ATOM 891 O O . ARG A 1 115 ? 10.589 7.467 -20.398 1.00 93.75 115 ARG A O 1
ATOM 898 N N . ASP A 1 116 ? 12.482 6.838 -19.366 1.00 89.25 116 ASP A N 1
ATOM 899 C CA . ASP A 1 116 ? 13.284 7.988 -19.760 1.00 89.25 116 ASP A CA 1
ATOM 900 C C . ASP A 1 116 ? 14.707 7.579 -20.174 1.00 89.25 116 ASP A C 1
ATOM 902 O O . ASP A 1 116 ? 15.025 6.396 -20.313 1.00 89.25 116 ASP A O 1
ATOM 906 N N . ALA A 1 117 ? 15.578 8.574 -20.370 1.00 87.62 117 ALA A N 1
ATOM 907 C CA . ALA A 1 117 ? 16.977 8.368 -20.748 1.00 87.62 117 ALA A CA 1
ATOM 908 C C . ALA A 1 117 ? 17.799 7.570 -19.714 1.00 87.62 117 ALA A C 1
ATOM 910 O O . ALA A 1 117 ? 18.866 7.067 -20.049 1.00 87.62 117 ALA A O 1
ATOM 911 N N . ARG A 1 118 ? 17.328 7.458 -18.465 1.00 85.50 118 ARG A N 1
ATOM 912 C CA . ARG A 1 118 ? 17.981 6.732 -17.365 1.00 85.50 118 ARG A CA 1
ATOM 913 C C . ARG A 1 118 ? 17.329 5.374 -17.083 1.00 85.50 118 ARG A C 1
ATOM 915 O O . ARG A 1 118 ? 17.703 4.734 -16.106 1.00 85.50 118 ARG A O 1
ATOM 922 N N . GLY A 1 119 ? 16.345 4.952 -17.879 1.00 89.06 119 GLY A N 1
ATOM 923 C CA . GLY A 1 119 ? 15.683 3.653 -17.747 1.00 89.06 119 GLY A CA 1
ATOM 924 C C . GLY A 1 119 ? 14.201 3.742 -17.383 1.00 89.06 119 GLY A C 1
ATOM 925 O O . GLY A 1 119 ? 13.527 4.734 -17.659 1.00 89.06 119 GLY A O 1
ATOM 926 N N . THR A 1 120 ? 13.676 2.663 -16.803 1.00 95.56 120 THR A N 1
ATOM 927 C CA . THR A 1 120 ? 12.270 2.569 -16.386 1.00 95.56 120 THR A CA 1
ATOM 928 C C . THR A 1 120 ? 12.127 2.988 -14.926 1.00 95.56 120 THR A C 1
ATOM 930 O O . THR A 1 120 ? 12.948 2.639 -14.078 1.00 95.56 120 THR A O 1
ATOM 933 N N . ARG A 1 121 ? 11.067 3.732 -14.626 1.00 96.12 121 ARG A N 1
ATOM 934 C CA . ARG A 1 121 ? 10.679 4.180 -13.290 1.00 96.12 121 ARG A CA 1
ATOM 935 C C . ARG A 1 121 ? 9.283 3.662 -12.978 1.00 96.12 121 ARG A C 1
ATOM 937 O O . ARG A 1 121 ? 8.431 3.629 -13.864 1.00 96.12 121 ARG A O 1
ATOM 944 N N . ALA A 1 122 ? 9.045 3.300 -11.726 1.00 97.69 122 ALA A N 1
ATOM 945 C CA . ALA A 1 122 ? 7.738 2.899 -11.229 1.00 97.69 122 ALA A CA 1
ATOM 946 C C . ALA A 1 122 ? 7.485 3.595 -9.893 1.00 97.69 122 ALA A C 1
ATOM 948 O O . ALA A 1 122 ? 8.318 3.544 -8.989 1.00 97.69 122 ALA A O 1
ATOM 949 N N . CYS A 1 123 ? 6.348 4.273 -9.785 1.00 97.25 123 CYS A N 1
ATOM 950 C CA . CYS A 1 123 ? 5.972 5.032 -8.599 1.00 97.25 123 CYS A CA 1
ATOM 951 C C . CYS A 1 123 ? 4.582 4.609 -8.147 1.00 97.25 123 CYS A C 1
ATOM 953 O O . CYS A 1 123 ? 3.667 4.537 -8.971 1.00 97.25 123 CYS A O 1
ATOM 955 N N . LEU A 1 124 ? 4.412 4.403 -6.847 1.00 97.19 124 LEU A N 1
ATOM 956 C CA . LEU A 1 124 ? 3.097 4.425 -6.230 1.00 97.19 124 LEU A CA 1
ATOM 957 C C . LEU A 1 124 ? 2.788 5.868 -5.837 1.00 97.19 124 LEU A C 1
ATOM 959 O O . LEU A 1 124 ? 3.528 6.483 -5.069 1.00 97.19 124 LEU A O 1
ATOM 963 N N . MET A 1 125 ? 1.706 6.395 -6.388 1.00 96.81 125 MET A N 1
ATOM 964 C CA . MET A 1 125 ? 1.267 7.774 -6.231 1.00 96.81 125 MET A CA 1
ATOM 965 C C . MET A 1 125 ? -0.007 7.828 -5.387 1.00 96.81 125 MET A C 1
ATOM 967 O O . MET A 1 125 ? -0.788 6.877 -5.398 1.00 96.81 125 MET A O 1
ATOM 971 N N . GLU A 1 126 ? -0.236 8.947 -4.710 1.00 95.06 126 GLU A N 1
ATOM 972 C CA . GLU A 1 126 ? -1.463 9.260 -3.974 1.00 95.06 126 GLU A CA 1
ATOM 973 C C . GLU A 1 126 ? -1.947 10.668 -4.323 1.00 95.06 126 GLU A C 1
ATOM 975 O O . GLU A 1 126 ? -1.138 11.568 -4.552 1.00 95.06 126 GLU A O 1
ATOM 980 N N . TRP A 1 127 ? -3.266 10.864 -4.371 1.00 93.69 127 TRP A N 1
ATOM 981 C CA . TRP A 1 127 ? -3.861 12.186 -4.527 1.00 93.69 127 TRP A CA 1
ATOM 982 C C . TRP A 1 127 ? -4.211 12.728 -3.148 1.00 93.69 127 TRP A C 1
ATOM 984 O O . TRP A 1 127 ? -5.098 12.197 -2.478 1.00 93.69 127 TRP A O 1
ATOM 994 N N . LYS A 1 128 ? -3.524 13.789 -2.734 1.00 90.75 128 LYS A N 1
ATOM 995 C CA . LYS A 1 128 ? -3.678 14.420 -1.427 1.00 90.75 128 LYS A CA 1
ATOM 996 C C . LYS A 1 128 ? -3.717 15.934 -1.598 1.00 90.75 128 LYS A C 1
ATOM 998 O O . LYS A 1 128 ? -2.928 16.488 -2.353 1.00 90.75 128 LYS A O 1
ATOM 1003 N N . ASP A 1 129 ? -4.677 16.597 -0.955 1.00 88.69 129 ASP A N 1
ATOM 1004 C CA . ASP A 1 129 ? -4.800 18.064 -0.948 1.00 88.69 129 ASP A CA 1
ATOM 1005 C C . ASP A 1 129 ? -4.760 18.714 -2.349 1.00 88.69 129 ASP A C 1
ATOM 1007 O O . ASP A 1 129 ? -4.181 19.776 -2.561 1.00 88.69 129 ASP A O 1
ATOM 1011 N N . SER A 1 130 ? -5.425 18.082 -3.326 1.00 88.19 130 SER A N 1
ATOM 1012 C CA . SER A 1 130 ? -5.453 18.497 -4.744 1.00 88.19 130 SER A CA 1
ATOM 1013 C C . SER A 1 130 ? -4.124 18.368 -5.501 1.00 88.19 130 SER A C 1
ATOM 1015 O O . SER A 1 130 ? -3.990 18.913 -6.598 1.00 88.19 130 SER A O 1
ATOM 1017 N N . ALA A 1 131 ? -3.162 17.629 -4.954 1.00 92.50 131 ALA A N 1
ATOM 1018 C CA . ALA A 1 131 ? -1.874 17.356 -5.569 1.00 92.50 131 ALA A CA 1
ATOM 1019 C C . ALA A 1 131 ? -1.589 15.849 -5.650 1.00 92.50 131 ALA A C 1
ATOM 1021 O O . ALA A 1 131 ? -2.088 15.045 -4.865 1.00 92.50 131 ALA A O 1
ATOM 1022 N N . ALA A 1 132 ? -0.760 15.468 -6.622 1.00 94.56 132 ALA A N 1
ATOM 1023 C CA . ALA A 1 132 ? -0.226 14.118 -6.732 1.00 94.56 132 ALA A CA 1
ATOM 1024 C C . ALA A 1 132 ? 1.109 14.018 -5.983 1.00 94.56 132 ALA A C 1
ATOM 1026 O O . ALA A 1 132 ? 2.083 14.670 -6.361 1.00 94.56 132 ALA A O 1
ATOM 1027 N N . GLU A 1 133 ? 1.172 13.154 -4.977 1.00 95.25 133 GLU A N 1
ATOM 1028 C CA . GLU A 1 133 ? 2.365 12.894 -4.173 1.00 95.25 133 GLU A CA 1
ATOM 1029 C C . GLU A 1 133 ? 2.887 11.474 -4.417 1.00 95.25 133 GLU A C 1
ATOM 1031 O O . GLU A 1 133 ? 2.124 10.539 -4.658 1.00 95.25 133 GLU A O 1
ATOM 1036 N N . SER A 1 134 ? 4.208 11.297 -4.364 1.00 94.69 134 SER A N 1
ATOM 1037 C CA . SER A 1 134 ? 4.823 9.970 -4.456 1.00 94.69 134 SER A CA 1
ATOM 1038 C C . SER A 1 134 ? 4.886 9.327 -3.073 1.00 94.69 134 SER A C 1
ATOM 1040 O O . SER A 1 134 ? 5.453 9.902 -2.148 1.00 94.69 134 SER A O 1
ATOM 1042 N N . ARG A 1 135 ? 4.358 8.109 -2.948 1.00 94.56 135 ARG A N 1
ATOM 1043 C CA . ARG A 1 135 ? 4.386 7.298 -1.719 1.00 94.56 135 ARG A CA 1
ATOM 1044 C C . ARG A 1 135 ? 5.536 6.305 -1.696 1.00 94.56 135 ARG A C 1
ATOM 1046 O O . ARG A 1 135 ? 6.082 6.018 -0.636 1.00 94.56 135 ARG A O 1
ATOM 1053 N N . ALA A 1 136 ? 5.904 5.792 -2.864 1.00 96.38 136 ALA A N 1
ATOM 1054 C CA . ALA A 1 136 ? 7.095 4.983 -3.051 1.00 96.38 136 ALA A CA 1
ATOM 1055 C C . ALA A 1 136 ? 7.579 5.131 -4.490 1.00 96.38 136 ALA A C 1
ATOM 1057 O O . ALA A 1 136 ? 6.775 5.167 -5.422 1.00 96.38 136 ALA A O 1
ATOM 1058 N N . PHE A 1 137 ? 8.891 5.211 -4.666 1.00 95.94 137 PHE A N 1
ATOM 1059 C CA . PHE A 1 137 ? 9.512 5.466 -5.954 1.00 95.94 137 PHE A CA 1
ATOM 1060 C C . PHE A 1 137 ? 10.628 4.452 -6.191 1.00 95.94 137 PHE A C 1
ATOM 1062 O O . PHE A 1 137 ? 11.461 4.218 -5.315 1.00 95.94 137 PHE A O 1
ATOM 1069 N N . TYR A 1 138 ? 10.661 3.876 -7.392 1.00 96.88 138 TYR A N 1
ATOM 1070 C CA . TYR A 1 138 ? 11.654 2.885 -7.784 1.00 96.88 138 TYR A CA 1
ATOM 1071 C C . TYR A 1 138 ? 12.194 3.144 -9.186 1.00 96.88 138 TYR A C 1
ATOM 1073 O O . TYR A 1 138 ? 11.462 3.538 -10.101 1.00 96.88 138 TYR A O 1
ATOM 1081 N N . ARG A 1 139 ? 13.476 2.836 -9.368 1.00 95.88 139 ARG A N 1
ATOM 1082 C CA . ARG A 1 139 ? 14.155 2.800 -10.661 1.00 95.88 139 ARG A CA 1
ATOM 1083 C C . ARG A 1 139 ? 14.597 1.383 -10.981 1.00 95.88 139 ARG A C 1
ATOM 1085 O O . ARG A 1 139 ? 15.128 0.688 -10.119 1.00 95.88 139 ARG A O 1
ATOM 1092 N N . PHE A 1 140 ? 14.390 0.979 -12.225 1.00 95.69 140 PHE A N 1
ATOM 1093 C CA . PHE A 1 140 ? 14.898 -0.282 -12.736 1.00 95.69 140 PHE A CA 1
ATOM 1094 C C . PHE A 1 140 ? 16.371 -0.149 -13.129 1.00 95.69 140 PHE A C 1
ATOM 1096 O O . PHE A 1 140 ? 16.721 0.736 -13.913 1.00 95.69 140 PHE A O 1
ATOM 1103 N N . GLU A 1 141 ? 17.211 -1.041 -12.613 1.00 90.81 141 GLU A N 1
ATOM 1104 C CA . GLU A 1 141 ? 18.623 -1.179 -12.968 1.00 90.81 141 GLU A CA 1
ATOM 1105 C C . GLU A 1 141 ? 18.791 -2.389 -13.904 1.00 90.81 141 GLU A C 1
ATOM 1107 O O . GLU A 1 141 ? 18.688 -3.539 -13.457 1.00 90.81 141 GLU A O 1
ATOM 1112 N N . PRO A 1 142 ? 18.995 -2.165 -15.216 1.00 85.56 142 PRO A N 1
ATOM 1113 C CA . PRO A 1 142 ? 18.972 -3.235 -16.209 1.00 85.56 142 PRO A CA 1
ATOM 1114 C C . PRO A 1 142 ? 20.135 -4.221 -16.073 1.00 85.56 142 PRO A C 1
ATOM 1116 O O . PRO A 1 142 ? 19.962 -5.390 -16.412 1.00 85.56 142 PRO A O 1
ATOM 1119 N N . GLU A 1 143 ? 21.286 -3.788 -15.556 1.00 85.50 143 GLU A N 1
ATOM 1120 C CA . GLU A 1 143 ? 22.490 -4.615 -15.404 1.00 85.50 143 GLU A CA 1
ATOM 1121 C C . GLU A 1 143 ? 22.250 -5.802 -14.465 1.00 85.50 143 GLU A C 1
ATOM 1123 O O . GLU A 1 143 ? 22.738 -6.903 -14.704 1.00 85.50 143 GLU A O 1
ATOM 1128 N N . ASN A 1 144 ? 21.448 -5.577 -13.426 1.00 81.75 144 ASN A N 1
ATOM 1129 C CA . ASN A 1 144 ? 21.166 -6.540 -12.366 1.00 81.75 144 ASN A CA 1
ATOM 1130 C C . ASN A 1 144 ? 19.702 -7.011 -12.372 1.00 81.75 144 ASN A C 1
ATOM 1132 O O . ASN A 1 144 ? 19.314 -7.844 -11.556 1.00 81.75 144 ASN A O 1
ATOM 1136 N N . ARG A 1 145 ? 18.884 -6.474 -13.292 1.00 85.25 145 ARG A N 1
ATOM 1137 C CA . ARG A 1 145 ? 17.432 -6.696 -13.388 1.00 85.25 145 ARG A CA 1
ATOM 1138 C C . ARG A 1 145 ? 16.705 -6.490 -12.057 1.00 85.25 145 ARG A C 1
ATOM 1140 O O . ARG A 1 145 ? 15.796 -7.245 -11.712 1.00 85.25 145 ARG A O 1
ATOM 1147 N N . HIS A 1 146 ? 17.093 -5.461 -11.309 1.00 90.19 146 HIS A N 1
ATOM 1148 C CA . HIS A 1 146 ? 16.500 -5.161 -10.006 1.00 90.19 146 HIS A CA 1
ATOM 1149 C C . HIS A 1 146 ? 15.833 -3.794 -9.983 1.00 90.19 146 HIS A C 1
ATOM 1151 O O . HIS A 1 146 ? 16.141 -2.907 -10.777 1.00 90.19 146 HIS A O 1
ATOM 1157 N N . TRP A 1 147 ? 14.929 -3.609 -9.026 1.00 94.75 147 TRP A N 1
ATOM 1158 C CA . TRP A 1 147 ? 14.329 -2.313 -8.737 1.00 94.75 147 TRP A CA 1
ATOM 1159 C C . TRP A 1 147 ? 14.933 -1.732 -7.472 1.00 94.75 147 TRP A C 1
ATOM 1161 O O . TRP A 1 147 ? 14.868 -2.337 -6.404 1.00 94.75 147 TRP A O 1
ATOM 1171 N N . LYS A 1 148 ? 15.509 -0.539 -7.587 1.00 93.44 148 LYS A N 1
ATOM 1172 C CA . LYS A 1 148 ? 16.067 0.200 -6.460 1.00 93.44 148 LYS A CA 1
ATOM 1173 C C . LYS A 1 148 ? 15.106 1.297 -6.043 1.00 93.44 148 LYS A C 1
ATOM 1175 O O . LYS A 1 148 ? 14.644 2.069 -6.881 1.00 93.44 148 LYS A O 1
ATOM 1180 N N . ARG A 1 149 ? 14.824 1.376 -4.746 1.00 92.56 149 ARG A N 1
ATOM 1181 C CA . ARG A 1 149 ? 14.041 2.470 -4.174 1.00 92.56 149 ARG A CA 1
ATOM 1182 C C . ARG A 1 149 ? 14.853 3.771 -4.208 1.00 92.56 149 ARG A C 1
ATOM 1184 O O . ARG A 1 149 ? 16.010 3.772 -3.791 1.00 92.56 149 ARG A O 1
ATOM 1191 N N . GLU A 1 150 ? 14.255 4.863 -4.679 1.00 88.12 150 GLU A N 1
ATOM 1192 C CA . GLU A 1 150 ? 14.823 6.215 -4.559 1.00 88.12 150 GLU A CA 1
ATOM 1193 C C . GLU A 1 150 ? 13.893 7.033 -3.649 1.00 88.12 150 GLU A C 1
ATOM 1195 O O . GLU A 1 150 ? 12.745 7.256 -4.016 1.00 88.12 150 GLU A O 1
ATOM 1200 N N . GLY A 1 151 ? 14.358 7.458 -2.469 1.00 70.50 151 GLY A N 1
ATOM 1201 C CA . GLY A 1 151 ? 13.521 8.162 -1.481 1.00 70.50 151 GLY A CA 1
ATOM 1202 C C . GLY A 1 151 ? 12.999 7.265 -0.366 1.00 70.50 151 GLY A C 1
ATOM 1203 O O . GLY A 1 151 ? 12.062 6.456 -0.590 1.00 70.50 151 GLY A O 1
#

Radius of gyration: 19.83 Å; chains: 1; bounding box: 62×35×47 Å

Foldseek 3Di:
DDPPDPVVVQPVVLLVLLVCLQVDCLPVQADDDPCNVCVVVVLVVPDQEDEAEPAGHWHWYFDPRHTYTYQYHQDWAARDPHSPDDPVVNVVVVVCVVVVHDRTHGWRWDWDWDADPQGIKIFIWTQDPNDIDTPWIWGQDPVSSGIDTDD

Sequence (151 aa):
MVRSSSEDRGEDLIPRLRQVSAEDGSFDLFAPDACTRWVPLFLDRGADLVVMGHTHAAKALPLERGLYLNSGSWGRLLPLPESAASEGEWKGFLADLHAGRDLGEARPTWVRVERDARGTRACLMEWKDSAAESRAFYRFEPENRHWKREG

Secondary structure (DSSP, 8-state):
-----GGGGTTTHHHHHHHHHHH--TT-TTS--TTGGGHHHHHTTT-SEEEE-SSSSEEEEEETTEEEEEE--SSEE-PPPPTTS-HHHHHHHHHHHHTT---PEE--EEEEEEEETTEEEEEEEEEETTEEEEEEEEEEETTTTEEEE--